Protein AF-A0A256I3U5-F1 (afdb_monomer_lite)

Foldseek 3Di:
DQQVLCVVPVDDPDSVDDDPVNVVVVVVVVVVVVVVVVVVVVVVVVVVVVVVVVVVVVVVVVVVVVVVVVVVVVVVCVVVVVPPPPPDDDDDD

Secondary structure (DSSP, 8-state):
-HHHHHHHH---SSTT---HHHHHHHHHHHHHHHHHHHHHHHHHHHHHHHHHHHHHHHHHHHHHHHHHHHHHHHHHHHHTTGGGTTS------

Sequence (93 aa):
MAADFEEAFGLGGDPERISTVDADGVLFAALQGLSDKLDEKQERIDDLEDESERKNDRIDTLEEENERLHDRLATVEDHLGLTGTTDRAPEDD

Structure (mmCIF, N/CA/C/O backbone):
data_AF-A0A256I3U5-F1
#
_entry.id   AF-A0A256I3U5-F1
#
loop_
_atom_site.group_PDB
_atom_site.id
_atom_site.type_symbol
_atom_site.label_atom_id
_atom_site.label_alt_id
_atom_site.label_comp_id
_atom_site.label_asym_id
_atom_site.label_entity_id
_atom_site.label_seq_id
_atom_site.pdbx_PDB_ins_code
_atom_site.Cartn_x
_atom_site.Cartn_y
_atom_site.Cartn_z
_atom_site.occupancy
_atom_site.B_iso_or_equiv
_atom_site.auth_seq_id
_atom_site.auth_comp_id
_atom_site.auth_asym_id
_atom_site.auth_atom_id
_atom_site.pdbx_PDB_model_num
ATOM 1 N N . MET A 1 1 ? -13.248 14.154 41.383 1.00 61.03 1 MET A N 1
ATOM 2 C CA . MET A 1 1 ? -12.848 12.825 40.869 1.00 61.03 1 MET A CA 1
ATOM 3 C C . MET A 1 1 ? -14.050 11.955 40.510 1.00 61.03 1 MET A C 1
ATOM 5 O O . MET A 1 1 ? -14.079 11.507 39.381 1.00 61.03 1 MET A O 1
ATOM 9 N N . ALA A 1 2 ? -15.030 11.715 41.399 1.00 63.56 2 ALA A N 1
ATOM 10 C CA . ALA A 1 2 ? -16.266 10.993 41.034 1.00 63.56 2 ALA A CA 1
ATOM 11 C C . ALA A 1 2 ? -17.246 11.865 40.224 1.00 63.56 2 ALA A C 1
ATOM 13 O O . ALA A 1 2 ? -17.657 11.462 39.145 1.00 63.56 2 ALA A O 1
ATOM 14 N N . ALA A 1 3 ? -17.509 13.095 40.680 1.00 61.53 3 ALA A N 1
ATOM 15 C CA . ALA A 1 3 ? -18.329 14.065 39.946 1.00 61.53 3 ALA A CA 1
ATOM 16 C C . ALA A 1 3 ? -17.773 14.383 38.541 1.00 61.53 3 ALA A C 1
ATOM 18 O O . ALA A 1 3 ? -18.512 14.349 37.56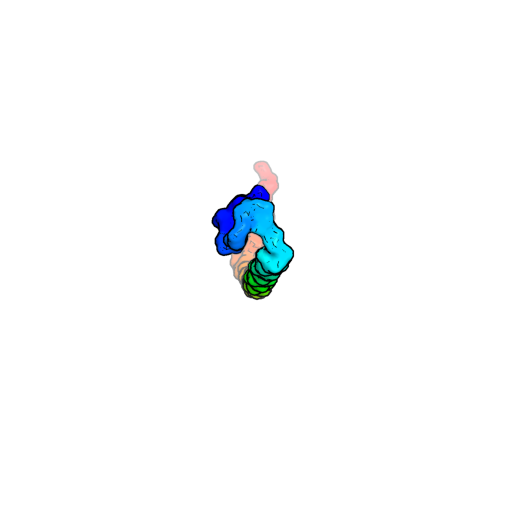6 1.00 61.53 3 ALA A O 1
ATOM 19 N N . ASP A 1 4 ? -16.454 14.591 38.415 1.00 66.44 4 ASP A N 1
ATOM 20 C CA . ASP A 1 4 ? -15.811 14.839 37.109 1.00 66.44 4 ASP A CA 1
ATOM 21 C C . ASP A 1 4 ? -15.944 13.639 36.145 1.00 66.44 4 ASP A C 1
ATOM 23 O O . ASP A 1 4 ? -15.889 13.799 34.930 1.00 66.44 4 ASP A O 1
ATOM 27 N N . PHE A 1 5 ? -16.094 12.424 36.681 1.00 63.88 5 PHE A N 1
ATOM 28 C CA . PHE A 1 5 ? -16.248 11.190 35.910 1.00 63.88 5 PHE A CA 1
ATOM 29 C C . PHE A 1 5 ? -17.706 10.968 35.487 1.00 63.88 5 PHE A C 1
ATOM 31 O O . PHE A 1 5 ? -17.960 10.591 34.347 1.00 63.88 5 PHE A O 1
ATOM 38 N N . GLU A 1 6 ? -18.664 11.267 36.368 1.00 65.56 6 GLU A N 1
ATOM 39 C CA . GLU A 1 6 ? -20.089 11.326 36.022 1.00 65.56 6 GLU A CA 1
ATOM 40 C C . GLU A 1 6 ? -20.333 12.356 34.907 1.00 65.56 6 GLU A C 1
ATOM 42 O O . GLU A 1 6 ? -20.987 12.045 33.916 1.00 65.56 6 GLU A O 1
ATOM 47 N N . GLU A 1 7 ? -19.747 13.553 35.014 1.00 66.75 7 GLU A N 1
ATOM 48 C CA . GLU A 1 7 ? -19.873 14.613 34.006 1.00 66.75 7 GLU A CA 1
ATOM 49 C C . GLU A 1 7 ? -19.230 14.227 32.662 1.00 66.75 7 GLU A C 1
ATOM 51 O O . GLU A 1 7 ? -19.784 14.520 31.602 1.00 66.75 7 GLU A O 1
ATOM 56 N N . ALA A 1 8 ? -18.084 13.539 32.688 1.00 69.44 8 ALA A N 1
ATOM 57 C CA . ALA A 1 8 ? -17.365 13.146 31.477 1.00 69.44 8 ALA A CA 1
ATOM 58 C C . ALA A 1 8 ? -17.944 11.903 30.777 1.00 69.44 8 ALA A C 1
ATOM 60 O O . ALA A 1 8 ? -17.846 11.800 29.553 1.00 69.44 8 ALA A O 1
ATOM 61 N N . PHE A 1 9 ? -18.521 10.955 31.524 1.00 68.00 9 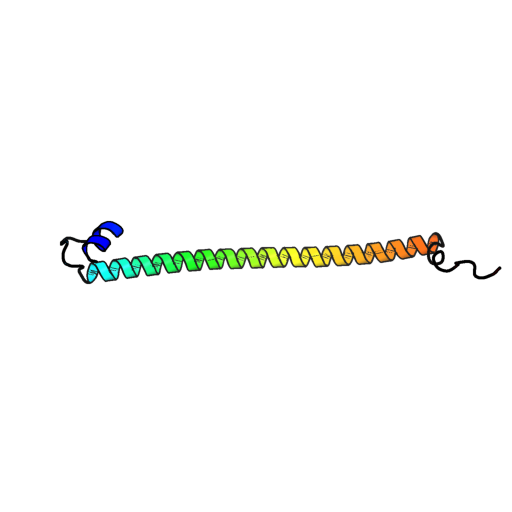PHE A N 1
ATOM 62 C CA . PHE A 1 9 ? -18.919 9.642 30.995 1.00 68.00 9 PHE A CA 1
ATOM 63 C C . PHE A 1 9 ? -20.413 9.320 31.162 1.00 68.00 9 PHE A C 1
ATOM 65 O O . PHE A 1 9 ? -20.885 8.348 30.577 1.00 68.00 9 PHE A O 1
ATOM 72 N N . GLY A 1 10 ? -21.176 10.121 31.914 1.00 60.88 10 GLY A N 1
ATOM 73 C CA . GLY A 1 10 ? -22.612 9.917 32.146 1.00 60.88 10 GLY A CA 1
ATOM 74 C C . GLY A 1 10 ? -22.948 8.671 32.973 1.00 60.88 10 GLY A C 1
ATOM 75 O O . GLY A 1 10 ? -24.072 8.176 32.903 1.00 60.88 10 GLY A O 1
ATOM 76 N N . LEU A 1 11 ? -21.975 8.134 33.716 1.00 63.09 11 LEU A N 1
ATOM 77 C CA . LEU A 1 11 ? -22.101 6.917 34.519 1.00 63.09 11 LEU A CA 1
ATOM 78 C C . LEU A 1 11 ? -21.985 7.269 36.008 1.00 63.09 11 LEU A C 1
ATOM 80 O O . LEU A 1 11 ? -20.956 7.781 36.445 1.00 63.09 11 LEU A O 1
ATOM 84 N N . GLY A 1 12 ? -23.041 6.993 36.778 1.00 55.47 12 GLY A N 1
ATOM 85 C CA . GLY A 1 12 ? -23.072 7.229 38.221 1.00 55.47 12 GLY A CA 1
ATOM 86 C C . GLY A 1 12 ? -24.496 7.369 38.758 1.00 55.47 12 GLY A C 1
ATOM 87 O O . GLY A 1 12 ? -25.263 8.209 38.306 1.00 55.47 12 GLY A O 1
ATOM 88 N N . GLY A 1 13 ? -24.874 6.524 39.720 1.00 58.19 13 GLY A N 1
ATOM 89 C CA . GLY A 1 13 ? -26.111 6.692 40.497 1.00 58.19 13 GLY A CA 1
ATOM 90 C C . GLY A 1 13 ? -25.913 7.489 41.793 1.00 58.19 13 GLY A C 1
ATOM 91 O O . GLY A 1 13 ? -26.892 7.773 42.479 1.00 58.19 13 GLY A O 1
ATOM 92 N N . ASP A 1 14 ? -24.660 7.809 42.143 1.00 61.50 14 ASP A N 1
ATOM 93 C CA . ASP A 1 14 ? -24.272 8.451 43.399 1.00 61.50 14 ASP A CA 1
ATOM 94 C C . ASP A 1 14 ? -23.064 9.396 43.176 1.00 61.50 14 ASP A C 1
ATOM 96 O O . ASP A 1 14 ? -21.997 8.930 42.763 1.00 61.50 14 ASP A O 1
ATOM 100 N N . PRO A 1 15 ? -23.192 10.711 43.443 1.00 64.31 15 PRO A N 1
ATOM 101 C CA . PRO A 1 15 ? -22.165 11.714 43.133 1.00 64.31 15 PRO A CA 1
ATOM 102 C C . PRO A 1 15 ? -20.875 11.581 43.966 1.00 64.31 15 PRO A C 1
ATOM 104 O O . PRO A 1 15 ? -19.858 12.207 43.652 1.00 64.31 15 PRO A O 1
ATOM 107 N N . GLU A 1 16 ? -20.879 10.770 45.031 1.00 67.25 16 GLU A N 1
ATOM 108 C CA . GLU A 1 16 ? -19.728 10.598 45.928 1.00 67.25 16 GLU A CA 1
ATOM 109 C C . GLU A 1 16 ? -18.941 9.296 45.677 1.00 67.25 16 GLU A C 1
ATOM 111 O O . GLU A 1 16 ? -17.862 9.104 46.254 1.00 67.25 16 GLU A O 1
ATOM 116 N N . ARG A 1 17 ? -19.445 8.374 44.837 1.00 61.34 17 ARG A N 1
ATOM 117 C CA . ARG A 1 17 ? -18.902 7.007 44.698 1.00 61.34 17 ARG A CA 1
ATOM 118 C C . ARG A 1 17 ? -18.935 6.520 43.243 1.00 61.34 17 ARG A C 1
ATOM 120 O O . ARG A 1 17 ? -19.999 6.348 42.669 1.00 61.34 17 ARG A O 1
ATOM 127 N N . ILE A 1 18 ? -17.770 6.175 42.690 1.00 60.53 18 ILE A N 1
ATOM 128 C CA . ILE A 1 18 ? -17.672 5.369 41.458 1.00 60.53 18 ILE A CA 1
ATOM 129 C C . ILE A 1 18 ? -17.840 3.897 41.859 1.00 60.53 18 ILE A C 1
ATOM 131 O O . ILE A 1 18 ? -17.085 3.410 42.709 1.00 60.53 18 ILE A O 1
ATOM 135 N N . SER A 1 19 ? -18.818 3.181 41.295 1.00 63.34 19 SER A N 1
ATOM 136 C CA . SER A 1 19 ? -18.918 1.736 41.520 1.00 63.34 19 SER A CA 1
ATOM 137 C C . SER A 1 19 ? -17.837 1.011 40.708 1.00 63.34 19 SER A C 1
ATOM 139 O O . SER A 1 19 ? -17.430 1.470 39.643 1.00 63.34 19 SER A O 1
ATOM 141 N N . THR A 1 20 ? -17.344 -0.136 41.182 1.00 59.28 20 THR A N 1
ATOM 142 C CA . THR A 1 20 ? -16.322 -0.917 40.454 1.00 59.28 20 THR A CA 1
ATOM 143 C C . THR A 1 20 ? -16.778 -1.316 39.047 1.00 59.28 20 THR A C 1
ATOM 145 O O . THR A 1 20 ? -15.954 -1.422 38.150 1.00 59.28 20 THR A O 1
ATOM 148 N N . VAL A 1 21 ? -18.091 -1.459 38.839 1.00 61.03 21 VAL A N 1
ATOM 149 C CA . VAL A 1 21 ? -18.691 -1.777 37.536 1.00 61.03 21 VAL A CA 1
ATOM 150 C C . VAL A 1 21 ? -18.585 -0.598 36.553 1.00 61.03 21 VAL A C 1
ATOM 152 O O . VAL A 1 21 ? -18.365 -0.823 35.365 1.00 61.03 21 VAL A O 1
ATOM 155 N N . ASP A 1 22 ? -18.659 0.650 37.031 1.00 66.44 22 ASP A N 1
ATOM 156 C CA . ASP A 1 22 ? -18.505 1.852 36.191 1.00 66.44 22 ASP A CA 1
ATOM 157 C C . ASP A 1 22 ? -17.045 2.052 35.754 1.00 66.44 22 ASP A C 1
ATOM 159 O O . ASP A 1 22 ? -16.768 2.427 34.613 1.00 66.44 22 ASP A O 1
ATOM 163 N N . ALA A 1 23 ? -16.096 1.750 36.647 1.00 72.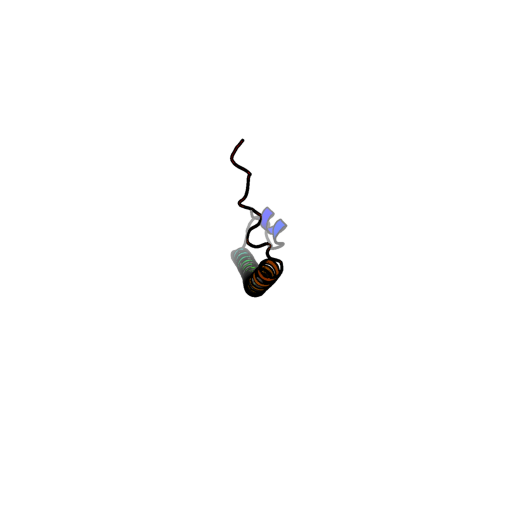69 23 ALA A N 1
ATOM 164 C CA . ALA A 1 23 ? -14.668 1.810 36.344 1.00 72.69 23 ALA A CA 1
ATOM 165 C C . ALA A 1 23 ? -14.262 0.758 35.295 1.00 72.69 23 ALA A C 1
ATOM 167 O O . ALA A 1 23 ? -13.548 1.084 34.346 1.00 72.69 23 ALA A O 1
ATOM 168 N N . ASP A 1 24 ? -14.761 -0.474 35.421 1.00 76.12 24 ASP A N 1
ATOM 169 C CA . ASP A 1 24 ? -14.487 -1.553 34.465 1.00 76.12 24 ASP A CA 1
ATOM 170 C C . ASP A 1 24 ? -15.087 -1.260 33.077 1.00 76.12 24 ASP A C 1
ATOM 172 O O . ASP A 1 24 ? -14.449 -1.524 32.057 1.00 76.12 24 ASP A O 1
ATOM 176 N N . GLY A 1 25 ? -16.280 -0.657 33.019 1.00 79.62 25 GLY A N 1
ATOM 177 C CA . GLY A 1 25 ? -16.920 -0.252 31.764 1.00 79.62 25 GLY A CA 1
ATOM 178 C C . GLY A 1 25 ? -16.144 0.830 31.007 1.00 79.62 25 GLY A C 1
ATOM 179 O O . GLY A 1 25 ? -15.954 0.723 29.795 1.00 79.62 25 GLY A O 1
ATOM 180 N N . VAL A 1 26 ? -15.628 1.841 31.713 1.00 83.62 26 VAL A N 1
ATOM 181 C CA . VAL A 1 26 ? -14.797 2.891 31.097 1.00 83.62 26 VAL A CA 1
ATOM 182 C C . VAL A 1 26 ? -13.434 2.357 30.665 1.00 83.62 26 VAL A C 1
ATOM 184 O O . VAL A 1 26 ? -12.951 2.723 29.594 1.00 83.62 26 VAL A O 1
ATOM 187 N N . LEU A 1 27 ? -12.832 1.447 31.436 1.00 84.88 27 LEU A N 1
ATOM 188 C CA . LEU A 1 27 ? -11.611 0.755 31.016 1.00 84.88 27 LEU A CA 1
ATOM 189 C C . LEU A 1 27 ? -11.843 -0.073 29.749 1.00 84.88 27 LEU A C 1
ATOM 191 O O . LEU A 1 27 ? -11.020 -0.039 28.837 1.00 84.88 27 LEU A O 1
ATOM 195 N N . PHE A 1 28 ? -12.971 -0.776 29.659 1.00 86.62 28 PHE A N 1
ATOM 196 C CA . PHE A 1 28 ? -13.329 -1.541 28.471 1.00 86.62 28 PHE A CA 1
ATOM 197 C C . PHE A 1 28 ? -13.539 -0.639 27.247 1.00 86.62 28 PHE A C 1
ATOM 199 O O . PHE A 1 28 ? -12.971 -0.913 26.193 1.00 86.62 28 PHE A O 1
ATOM 206 N N . ALA A 1 29 ? -14.257 0.478 27.391 1.00 86.75 29 ALA A N 1
ATOM 207 C CA . ALA A 1 29 ? -14.431 1.455 26.314 1.00 86.75 29 ALA A CA 1
ATOM 208 C C . ALA A 1 29 ? -13.096 2.087 25.876 1.00 86.75 29 ALA A C 1
ATOM 210 O O . ALA A 1 29 ? -12.858 2.284 24.685 1.00 86.75 29 ALA A O 1
ATOM 211 N N . ALA A 1 30 ? -12.190 2.361 26.820 1.00 89.44 30 ALA A N 1
ATOM 212 C CA . ALA A 1 30 ? -10.851 2.858 26.513 1.00 89.44 30 ALA A CA 1
ATOM 213 C C . ALA A 1 30 ? -10.003 1.817 25.763 1.00 89.44 30 ALA A C 1
ATOM 215 O O . ALA A 1 30 ? -9.280 2.175 24.834 1.00 89.44 30 ALA A O 1
ATOM 216 N N . LEU A 1 31 ? -10.105 0.536 26.133 1.00 91.88 31 LEU A N 1
ATOM 217 C CA . LEU A 1 31 ? -9.450 -0.562 25.418 1.00 91.88 31 LEU A CA 1
ATOM 218 C C . LEU A 1 31 ? -10.001 -0.720 24.000 1.00 91.88 31 LEU A C 1
ATOM 220 O O . LEU A 1 31 ? -9.216 -0.884 23.071 1.00 91.88 31 LEU A O 1
ATOM 224 N N . GLN A 1 32 ? -11.320 -0.625 23.826 1.00 91.88 32 GLN A N 1
ATOM 225 C CA . GLN A 1 32 ? -11.950 -0.653 22.505 1.00 91.88 32 GLN A CA 1
ATOM 226 C C . GLN A 1 32 ? -11.470 0.512 21.641 1.00 91.88 32 GLN A C 1
ATOM 228 O O . GLN A 1 32 ? -10.932 0.282 20.567 1.00 91.88 32 GLN A O 1
ATOM 233 N N . GLY A 1 33 ? -11.530 1.745 22.152 1.00 94.31 33 GLY A N 1
ATOM 234 C CA . GLY A 1 33 ? -11.052 2.912 21.409 1.00 94.31 33 GLY A CA 1
ATOM 235 C C . GLY A 1 33 ? -9.553 2.860 21.092 1.00 94.31 33 GLY A C 1
ATOM 236 O O . GLY A 1 33 ? -9.116 3.388 20.069 1.00 94.31 33 GLY A O 1
ATOM 237 N N . LEU A 1 34 ? -8.743 2.216 21.941 1.00 96.25 34 LEU A N 1
ATOM 238 C CA . LEU A 1 34 ? -7.333 1.972 21.640 1.00 96.25 34 LEU A CA 1
ATOM 239 C C . LEU A 1 34 ? -7.158 0.918 20.539 1.00 96.25 34 LEU A C 1
ATOM 241 O O . LEU A 1 34 ? -6.282 1.102 19.698 1.00 96.25 34 LEU A O 1
ATOM 245 N N . SER A 1 35 ? -7.970 -0.143 20.541 1.00 96.31 35 SER A N 1
ATOM 246 C CA . SER A 1 35 ? -7.989 -1.155 19.478 1.00 96.31 35 SER A CA 1
ATOM 247 C C . SER A 1 35 ? -8.372 -0.527 18.143 1.00 96.31 35 SER A C 1
ATOM 249 O O . SER A 1 35 ? -7.610 -0.643 17.194 1.00 96.31 35 SER A O 1
ATOM 251 N N . ASP A 1 36 ? -9.459 0.245 18.097 1.00 96.69 36 ASP A N 1
ATOM 252 C CA . ASP A 1 36 ? -9.920 0.911 16.872 1.00 96.69 36 ASP A CA 1
ATOM 253 C C . ASP A 1 36 ? -8.840 1.848 16.310 1.00 96.69 36 ASP A C 1
ATOM 255 O O . ASP A 1 36 ? -8.568 1.883 15.112 1.00 96.69 36 ASP A O 1
ATOM 259 N N . LYS A 1 37 ? -8.156 2.585 17.195 1.00 96.88 37 LYS A N 1
ATOM 260 C CA . LYS A 1 37 ? -7.045 3.464 16.812 1.00 96.88 37 LYS A CA 1
ATOM 261 C C . LYS A 1 37 ? -5.805 2.692 16.360 1.00 96.88 37 LYS A C 1
ATOM 263 O O . LYS A 1 37 ? -4.995 3.239 15.611 1.00 96.88 37 LYS A O 1
ATOM 268 N N . LEU A 1 38 ? -5.591 1.481 16.871 1.00 97.75 38 LEU A N 1
ATOM 269 C CA . LEU A 1 38 ? -4.514 0.607 16.420 1.00 97.75 38 LEU A CA 1
ATOM 270 C C . LEU A 1 38 ? -4.825 0.076 15.019 1.00 97.75 38 LEU A C 1
ATOM 272 O O . LEU A 1 38 ? -3.948 0.137 14.163 1.00 97.75 38 LEU A O 1
ATOM 276 N N . ASP A 1 39 ? -6.067 -0.336 14.778 1.00 97.88 39 ASP A N 1
ATOM 277 C CA . ASP A 1 39 ? -6.532 -0.829 13.482 1.00 97.88 39 ASP A CA 1
ATOM 278 C C . ASP A 1 39 ? -6.465 0.275 12.411 1.00 97.88 39 ASP A C 1
ATOM 280 O O . ASP A 1 39 ? -5.866 0.066 11.360 1.00 97.88 39 ASP A O 1
ATOM 284 N N . GLU A 1 40 ? -6.935 1.494 12.711 1.00 98.00 40 GLU A N 1
ATOM 285 C CA . GLU A 1 40 ? -6.808 2.663 11.814 1.00 98.00 40 GLU A CA 1
ATOM 286 C C . GLU A 1 40 ? -5.337 2.972 11.483 1.00 98.00 40 GLU A C 1
ATOM 288 O O . GLU A 1 40 ? -4.979 3.362 10.369 1.00 98.00 40 GLU A O 1
ATOM 293 N N . LYS A 1 41 ? -4.446 2.817 12.469 1.00 97.69 41 LYS A N 1
ATOM 294 C CA . LYS A 1 41 ? -3.009 3.012 12.254 1.00 97.69 41 LYS A CA 1
ATOM 295 C C . LYS A 1 41 ? -2.405 1.921 11.392 1.00 97.69 41 LYS A C 1
ATOM 297 O O . LYS A 1 41 ? -1.518 2.251 10.612 1.00 97.69 41 LYS A O 1
ATOM 302 N N . GLN A 1 42 ? -2.842 0.678 11.556 1.00 98.31 42 GLN A N 1
ATOM 303 C CA . GLN A 1 42 ? -2.368 -0.433 10.747 1.00 98.31 42 GLN A CA 1
ATOM 304 C C . GLN A 1 42 ? -2.800 -0.250 9.292 1.00 98.31 42 GLN A C 1
ATOM 306 O O . GLN A 1 42 ? -1.942 -0.275 8.422 1.00 98.31 42 GLN A O 1
ATOM 311 N N . GLU A 1 43 ? -4.070 0.076 9.043 1.00 98.31 43 GLU A N 1
ATOM 312 C CA . GLU A 1 43 ? -4.576 0.366 7.694 1.00 98.31 43 GLU A CA 1
ATOM 313 C C . GLU A 1 43 ? -3.780 1.499 7.030 1.00 98.31 43 GLU A C 1
ATOM 315 O O . GLU A 1 43 ? -3.321 1.379 5.899 1.00 98.31 43 GLU A O 1
ATOM 320 N N . ARG A 1 44 ? -3.501 2.575 7.775 1.00 98.25 44 ARG A N 1
ATOM 321 C CA . ARG A 1 44 ? -2.670 3.671 7.267 1.00 98.25 44 ARG A CA 1
ATOM 322 C C . ARG A 1 44 ? -1.223 3.258 6.984 1.00 98.25 44 ARG A C 1
ATOM 324 O O . ARG A 1 44 ? -0.595 3.854 6.112 1.00 98.25 44 ARG A O 1
ATOM 331 N N . ILE A 1 45 ? -0.651 2.351 7.774 1.00 98.50 45 ILE A N 1
ATOM 332 C CA . ILE A 1 45 ? 0.700 1.834 7.524 1.00 98.50 45 ILE A CA 1
ATOM 333 C C . ILE A 1 45 ? 0.689 1.025 6.233 1.00 98.50 45 ILE A C 1
ATOM 335 O O . ILE A 1 45 ? 1.512 1.309 5.369 1.00 98.50 45 ILE A O 1
ATOM 339 N N . ASP A 1 46 ? -0.275 0.120 6.082 1.00 98.25 46 ASP A N 1
ATOM 340 C CA . ASP A 1 46 ? -0.417 -0.723 4.898 1.00 98.25 46 ASP A CA 1
ATOM 341 C C . ASP A 1 46 ? -0.564 0.150 3.635 1.00 98.25 46 ASP A C 1
ATOM 343 O O . ASP A 1 46 ? 0.192 -0.013 2.681 1.00 98.25 46 ASP A O 1
ATOM 347 N N . ASP A 1 47 ? -1.429 1.173 3.667 1.00 98.38 47 ASP A N 1
ATOM 348 C CA . ASP A 1 47 ? -1.599 2.139 2.570 1.00 98.38 47 ASP A CA 1
ATOM 349 C C . ASP A 1 47 ? -0.298 2.879 2.205 1.00 98.38 47 ASP A C 1
ATOM 351 O O . ASP A 1 47 ? -0.009 3.133 1.030 1.00 98.38 47 ASP A O 1
ATOM 355 N N . LEU A 1 48 ? 0.484 3.274 3.216 1.00 98.38 48 LEU A N 1
ATOM 356 C CA . LEU A 1 48 ? 1.743 3.995 3.018 1.00 98.38 48 LEU A CA 1
ATOM 357 C C . LEU A 1 48 ? 2.842 3.087 2.462 1.00 98.38 48 LEU A C 1
ATOM 359 O O . LEU A 1 48 ? 3.649 3.550 1.653 1.00 98.38 48 LEU A O 1
ATOM 363 N N . GLU A 1 49 ? 2.892 1.825 2.886 1.00 98.50 49 GLU A N 1
ATOM 364 C CA . GLU A 1 49 ? 3.802 0.819 2.332 1.00 98.50 49 GLU A CA 1
ATOM 365 C C . GLU A 1 49 ? 3.488 0.575 0.852 1.00 98.50 49 GLU A C 1
ATOM 367 O O . GLU A 1 49 ? 4.382 0.672 0.007 1.00 98.50 49 GLU A O 1
ATOM 372 N N . ASP A 1 50 ? 2.207 0.418 0.532 1.00 98.44 50 ASP A N 1
ATOM 373 C CA . ASP A 1 50 ? 1.668 0.298 -0.821 1.00 98.44 50 ASP A CA 1
ATOM 374 C C . ASP A 1 50 ? 2.025 1.507 -1.712 1.00 98.44 50 ASP A C 1
ATOM 376 O O . ASP A 1 50 ? 2.390 1.375 -2.884 1.00 98.44 50 ASP A O 1
ATOM 380 N N . GLU A 1 51 ? 1.893 2.732 -1.194 1.00 98.38 51 GLU A N 1
ATOM 381 C CA . GLU A 1 51 ? 2.272 3.948 -1.923 1.00 98.38 51 GLU A CA 1
ATOM 382 C C . GLU A 1 51 ? 3.790 4.035 -2.133 1.00 98.38 51 GLU A C 1
ATOM 384 O O . GLU A 1 51 ? 4.249 4.466 -3.195 1.00 98.38 51 GLU A O 1
ATOM 389 N N . SER A 1 52 ? 4.567 3.633 -1.127 1.00 98.31 52 SER A N 1
ATOM 390 C CA . SER A 1 52 ? 6.028 3.612 -1.182 1.00 98.31 52 SER A CA 1
ATOM 391 C C . SER A 1 52 ? 6.530 2.637 -2.247 1.00 98.31 52 SER A C 1
ATOM 393 O O . SER A 1 52 ? 7.365 3.016 -3.067 1.00 98.31 52 SER A O 1
ATOM 395 N N . GLU A 1 53 ? 5.974 1.424 -2.303 1.00 98.62 53 GLU A N 1
ATOM 396 C CA . GLU A 1 53 ? 6.315 0.426 -3.323 1.00 98.62 53 GLU A CA 1
ATOM 397 C C . GLU A 1 53 ? 6.035 0.961 -4.734 1.00 98.62 53 GLU A C 1
ATOM 399 O O . GLU A 1 53 ? 6.940 1.018 -5.566 1.00 98.62 53 GLU A O 1
ATOM 404 N N . ARG A 1 54 ? 4.838 1.517 -4.970 1.00 98.44 54 ARG A N 1
ATOM 405 C CA . ARG A 1 54 ? 4.484 2.128 -6.268 1.00 98.44 54 ARG A CA 1
ATOM 406 C C . ARG A 1 54 ? 5.415 3.273 -6.664 1.00 98.44 54 ARG A C 1
ATOM 408 O O . ARG A 1 54 ? 5.673 3.486 -7.851 1.00 98.44 54 ARG A O 1
ATOM 415 N N . LYS A 1 55 ? 5.876 4.065 -5.692 1.00 98.19 55 LYS A N 1
ATOM 416 C CA . LYS A 1 55 ? 6.832 5.152 -5.936 1.00 98.19 55 LYS A CA 1
ATOM 417 C C . LYS A 1 55 ? 8.208 4.614 -6.304 1.00 98.19 55 LYS A C 1
ATOM 419 O O . LYS A 1 55 ? 8.810 5.169 -7.218 1.00 98.19 55 LYS A O 1
ATOM 424 N N . ASN A 1 56 ? 8.672 3.555 -5.646 1.00 98.50 56 ASN A N 1
ATOM 425 C CA . ASN A 1 56 ? 9.944 2.913 -5.970 1.00 98.50 56 ASN A CA 1
ATOM 426 C C . ASN A 1 56 ? 9.912 2.311 -7.379 1.00 98.50 56 ASN A C 1
ATOM 428 O O . ASN A 1 56 ? 10.755 2.672 -8.191 1.00 98.50 56 ASN A O 1
ATOM 432 N N . ASP A 1 57 ? 8.864 1.563 -7.736 1.00 98.50 57 ASP A N 1
ATOM 433 C CA . ASP A 1 57 ? 8.694 1.028 -9.098 1.00 98.50 57 ASP A CA 1
ATOM 434 C C . ASP A 1 57 ? 8.724 2.136 -10.165 1.00 98.50 57 ASP A C 1
ATOM 436 O O . ASP A 1 57 ? 9.257 1.987 -11.272 1.00 98.50 57 ASP A O 1
ATOM 440 N N . ARG A 1 58 ? 8.123 3.289 -9.840 1.00 98.44 58 ARG A N 1
ATOM 441 C CA . ARG A 1 58 ? 8.114 4.453 -10.726 1.00 98.44 58 ARG A CA 1
ATOM 442 C C . ARG A 1 58 ? 9.498 5.081 -10.859 1.00 98.44 58 ARG A C 1
ATOM 444 O O . ARG A 1 58 ? 9.812 5.549 -11.952 1.00 98.44 58 ARG A O 1
ATOM 451 N N . ILE A 1 59 ? 10.271 5.135 -9.777 1.00 98.62 59 ILE A N 1
ATOM 452 C CA . ILE A 1 59 ? 11.656 5.614 -9.790 1.00 98.62 59 ILE A CA 1
ATOM 453 C C . ILE A 1 59 ? 12.491 4.698 -10.680 1.00 98.62 59 ILE A C 1
ATOM 455 O O . ILE A 1 59 ? 13.061 5.203 -11.641 1.00 98.62 59 ILE A O 1
ATOM 459 N N . ASP A 1 60 ? 12.441 3.384 -10.465 1.00 98.44 60 ASP A N 1
ATOM 460 C CA . ASP A 1 60 ? 13.202 2.405 -11.249 1.00 98.44 60 ASP A CA 1
ATOM 461 C C . ASP A 1 60 ? 12.896 2.535 -12.751 1.00 98.44 60 ASP A C 1
ATOM 463 O O . ASP A 1 60 ? 13.791 2.654 -13.587 1.00 98.44 60 ASP A O 1
ATOM 467 N N . THR A 1 61 ? 11.610 2.642 -13.104 1.00 98.50 61 THR A N 1
ATOM 468 C CA . THR A 1 61 ? 11.184 2.857 -14.499 1.00 98.50 61 THR A CA 1
ATOM 469 C C . THR A 1 61 ? 11.766 4.146 -15.095 1.00 98.50 61 THR A C 1
ATOM 471 O O . THR A 1 61 ? 12.156 4.184 -16.264 1.00 98.50 61 THR A O 1
ATOM 474 N N . LEU A 1 62 ? 11.776 5.235 -14.321 1.00 98.38 62 LEU A N 1
ATOM 475 C CA . LEU A 1 62 ? 12.293 6.525 -14.778 1.00 98.38 62 LEU A CA 1
ATOM 476 C C . LEU A 1 62 ? 13.817 6.516 -14.891 1.00 98.38 62 LEU A C 1
ATOM 478 O O . LEU A 1 62 ? 14.352 7.173 -15.783 1.00 98.38 62 LEU A O 1
ATOM 482 N N . GLU A 1 63 ? 14.514 5.805 -14.012 1.00 98.44 63 GLU A N 1
ATOM 483 C CA . GLU A 1 63 ? 15.963 5.631 -14.078 1.00 98.44 63 GLU A CA 1
ATOM 484 C C . GLU A 1 63 ? 16.352 4.863 -15.347 1.00 98.44 63 GLU A C 1
ATOM 486 O O . GLU A 1 63 ? 17.154 5.370 -16.132 1.00 98.44 63 GLU A O 1
ATOM 491 N N . GLU A 1 64 ? 15.682 3.745 -15.646 1.00 98.50 64 GLU A N 1
ATOM 492 C CA . GLU A 1 64 ? 15.884 2.995 -16.895 1.00 98.50 64 GLU A CA 1
ATOM 493 C C . GLU A 1 64 ? 15.616 3.845 -18.151 1.00 98.50 64 GLU A C 1
ATOM 495 O O . GLU A 1 64 ? 16.324 3.752 -19.162 1.00 98.50 64 GLU A O 1
ATOM 500 N N . GLU A 1 65 ? 14.570 4.679 -18.126 1.00 98.31 65 GLU A N 1
ATOM 501 C CA . GLU A 1 65 ? 14.268 5.579 -19.239 1.00 98.31 65 GLU A CA 1
ATOM 502 C C . GLU A 1 65 ? 15.350 6.653 -19.402 1.00 98.31 65 GLU A C 1
ATOM 504 O O . GLU A 1 65 ? 15.766 6.928 -20.531 1.00 98.31 65 GLU A O 1
ATOM 509 N N . ASN A 1 66 ? 15.834 7.231 -18.300 1.00 98.38 66 ASN A N 1
ATOM 510 C CA . ASN A 1 66 ? 16.915 8.213 -18.328 1.00 98.38 66 ASN A CA 1
ATOM 511 C C . ASN A 1 66 ? 18.208 7.613 -18.878 1.00 98.38 66 ASN A C 1
ATOM 513 O O . ASN A 1 66 ? 18.817 8.224 -19.755 1.00 98.38 66 ASN A O 1
ATOM 517 N N . GLU A 1 67 ? 18.596 6.415 -18.437 1.00 98.50 67 GLU A N 1
ATOM 518 C CA . GLU A 1 67 ? 19.765 5.708 -18.971 1.00 98.50 67 GLU A CA 1
ATOM 519 C C . GLU A 1 67 ? 19.637 5.500 -20.483 1.00 98.50 67 GLU A C 1
ATOM 521 O O . GLU A 1 67 ? 20.517 5.882 -21.257 1.00 98.50 67 GLU A O 1
ATOM 526 N N . ARG A 1 68 ? 18.478 5.012 -20.942 1.00 98.38 68 ARG A N 1
ATOM 527 C CA . ARG A 1 68 ? 18.213 4.830 -22.375 1.00 98.38 68 ARG A CA 1
ATOM 528 C C . ARG A 1 68 ? 18.272 6.145 -23.151 1.00 98.38 68 ARG A C 1
ATOM 530 O O . ARG A 1 68 ? 18.711 6.169 -24.304 1.00 98.38 68 ARG A O 1
ATOM 537 N N . LEU A 1 69 ? 17.765 7.235 -22.579 1.00 97.94 69 LEU A N 1
ATOM 538 C CA . LEU A 1 69 ? 17.821 8.553 -23.206 1.00 97.94 69 LEU A CA 1
ATOM 539 C C . LEU A 1 69 ? 19.254 9.081 -23.266 1.00 97.94 69 LEU A C 1
ATOM 541 O O . LEU A 1 69 ? 19.632 9.623 -24.304 1.00 97.94 69 LEU A O 1
ATOM 545 N N . HIS A 1 70 ? 20.051 8.877 -22.217 1.00 97.50 70 HIS A N 1
ATOM 546 C CA . HIS A 1 70 ? 21.469 9.224 -22.191 1.00 97.50 70 HIS A CA 1
ATOM 547 C C . HIS A 1 70 ? 22.254 8.464 -23.265 1.00 97.50 70 HIS A C 1
ATOM 549 O O . HIS A 1 70 ? 22.971 9.094 -24.038 1.00 97.50 70 HIS A O 1
ATOM 555 N N . ASP A 1 71 ? 22.051 7.152 -23.409 1.00 97.44 71 ASP A N 1
ATOM 556 C CA . ASP A 1 71 ? 22.707 6.350 -24.453 1.00 97.44 71 ASP A CA 1
ATOM 557 C C . ASP 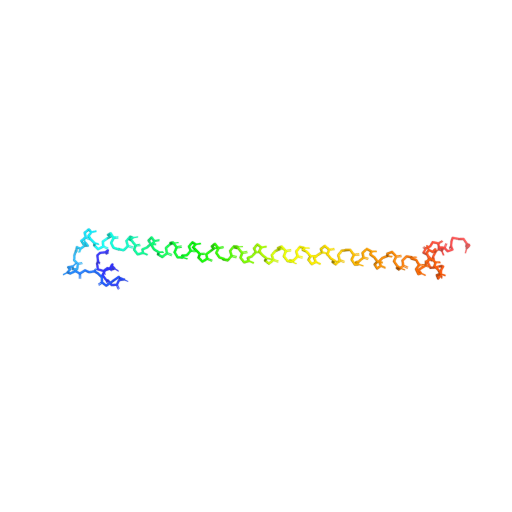A 1 71 ? 22.355 6.833 -25.867 1.00 97.44 71 ASP A C 1
ATOM 559 O O . ASP A 1 71 ? 23.204 6.942 -26.762 1.00 97.44 71 ASP A O 1
ATOM 563 N N . ARG A 1 72 ? 21.075 7.156 -26.087 1.00 97.12 72 ARG A N 1
ATOM 564 C CA . ARG A 1 72 ? 20.608 7.713 -27.363 1.00 97.12 72 ARG A CA 1
ATOM 565 C C . ARG A 1 72 ? 21.217 9.081 -27.630 1.00 97.12 72 ARG A C 1
ATOM 567 O O . ARG A 1 72 ? 21.576 9.359 -28.772 1.00 97.12 72 ARG A O 1
ATOM 574 N N . LEU A 1 73 ? 21.307 9.923 -26.606 1.00 96.00 73 LEU A N 1
ATOM 575 C CA . LEU A 1 73 ? 21.885 11.253 -26.708 1.00 96.00 73 LEU A CA 1
ATOM 576 C C . LEU A 1 73 ? 23.377 11.161 -27.035 1.00 96.00 73 LEU A C 1
ATOM 578 O O . LEU A 1 73 ? 23.787 11.761 -28.019 1.00 96.00 73 LEU A O 1
ATOM 582 N N . ALA A 1 74 ? 24.134 10.305 -26.347 1.00 94.62 74 ALA A N 1
ATOM 583 C CA . ALA A 1 74 ? 25.541 10.046 -26.651 1.00 94.62 74 ALA A CA 1
ATOM 584 C C . ALA A 1 74 ? 25.745 9.562 -28.098 1.00 94.62 74 ALA A C 1
ATOM 586 O O . ALA A 1 74 ? 26.637 10.031 -28.801 1.00 94.62 74 ALA A O 1
ATOM 587 N N . THR A 1 75 ? 24.872 8.673 -28.587 1.00 95.62 75 THR A N 1
ATOM 588 C CA . THR A 1 75 ? 24.906 8.204 -29.985 1.00 95.62 75 THR A CA 1
ATOM 589 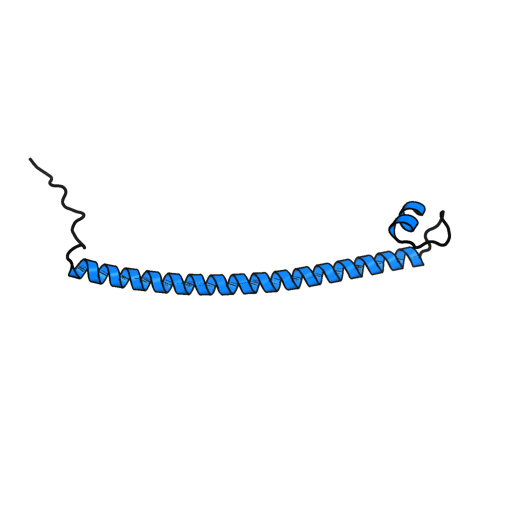C C . THR A 1 75 ? 24.662 9.345 -30.980 1.00 95.62 75 THR A C 1
ATOM 591 O O . THR A 1 75 ? 25.311 9.429 -32.023 1.00 95.62 75 THR A O 1
ATOM 594 N N . VAL A 1 76 ? 23.706 10.229 -30.682 1.00 95.19 76 VAL A N 1
ATOM 595 C CA . VAL A 1 76 ? 23.394 11.390 -31.527 1.00 95.19 76 VAL A CA 1
ATOM 596 C C . VAL A 1 76 ? 24.527 12.413 -31.486 1.00 95.19 76 VAL A C 1
ATOM 598 O O . VAL A 1 76 ? 24.899 12.942 -32.530 1.00 95.19 76 VAL A O 1
ATOM 601 N N . GLU A 1 77 ? 25.089 12.679 -30.312 1.00 94.62 77 GLU A N 1
ATOM 602 C CA . GLU A 1 77 ? 26.228 13.578 -30.140 1.00 94.62 77 GLU A CA 1
ATOM 603 C C . GLU A 1 77 ? 27.453 13.085 -30.908 1.00 94.62 77 GLU A C 1
ATOM 605 O O . GLU A 1 77 ? 28.104 13.889 -31.575 1.00 94.62 77 GLU A O 1
ATOM 610 N N . ASP A 1 78 ? 27.734 11.779 -30.881 1.00 93.94 78 ASP A N 1
ATOM 611 C CA . ASP A 1 78 ? 28.818 11.173 -31.658 1.00 93.94 78 ASP A CA 1
ATOM 612 C C . ASP A 1 78 ? 28.587 11.352 -33.163 1.00 93.94 78 ASP A C 1
ATOM 614 O O . ASP A 1 78 ? 29.461 11.838 -33.882 1.00 93.94 78 ASP A O 1
ATOM 618 N N . HIS A 1 79 ? 27.365 11.083 -33.634 1.00 93.50 79 HIS A N 1
ATOM 619 C CA . HIS A 1 79 ? 27.009 11.278 -35.039 1.00 93.50 79 HIS A CA 1
ATOM 620 C C . HIS A 1 79 ? 27.141 12.739 -35.496 1.00 93.50 79 HIS A C 1
ATOM 622 O O . HIS A 1 79 ? 27.505 13.008 -36.641 1.00 93.50 79 HIS A O 1
ATOM 628 N N . LEU A 1 80 ? 26.848 13.687 -34.605 1.00 92.50 80 LEU A N 1
ATOM 629 C CA . LEU A 1 80 ? 26.974 15.118 -34.869 1.00 92.50 80 LEU A CA 1
ATOM 630 C C . LEU A 1 80 ? 28.401 15.647 -34.639 1.00 92.50 80 LEU A C 1
ATOM 632 O O . LEU A 1 80 ? 28.644 16.832 -34.868 1.00 92.50 80 LEU A O 1
ATOM 636 N N . GLY A 1 81 ? 29.342 14.799 -34.206 1.00 87.75 81 GLY A N 1
ATOM 637 C CA . GL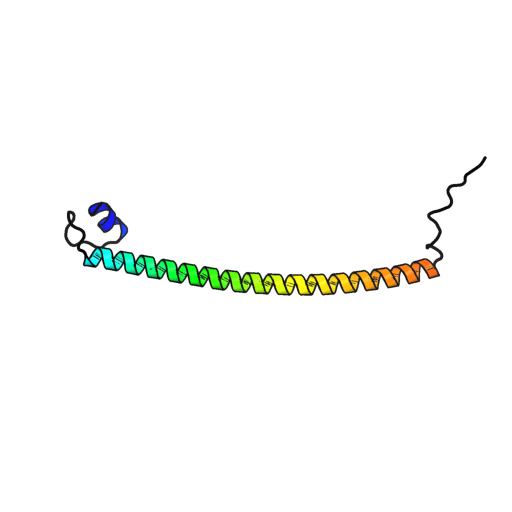Y A 1 81 ? 30.715 15.198 -33.888 1.00 87.75 81 GLY A CA 1
ATOM 638 C C . GLY A 1 81 ? 30.809 16.175 -32.711 1.00 87.75 81 GLY A C 1
ATOM 639 O O . GLY A 1 81 ? 31.774 16.931 -32.612 1.00 87.75 81 GLY A O 1
ATOM 640 N N . LEU A 1 82 ? 29.800 16.187 -31.835 1.00 84.12 82 LEU A N 1
ATOM 641 C CA . LEU A 1 82 ? 29.705 17.074 -30.671 1.00 84.12 82 LEU A CA 1
ATOM 642 C C . LEU A 1 82 ? 30.436 16.514 -29.442 1.00 84.12 82 LEU A C 1
ATOM 644 O O . LEU A 1 82 ? 30.648 17.236 -28.470 1.00 84.12 82 LEU A O 1
ATOM 648 N N . THR A 1 83 ? 30.892 15.262 -29.505 1.00 69.69 83 THR A N 1
ATOM 649 C CA . THR A 1 83 ? 31.602 14.551 -28.428 1.00 69.69 83 THR A CA 1
ATOM 650 C C . THR A 1 83 ? 32.997 15.113 -28.109 1.00 69.69 83 THR A C 1
ATOM 652 O O . THR A 1 83 ? 33.602 14.697 -27.124 1.00 69.69 83 THR A O 1
ATOM 655 N N . GLY A 1 84 ? 33.515 16.075 -28.893 1.00 62.28 84 GLY A N 1
ATOM 656 C CA . GLY A 1 84 ? 34.878 16.619 -28.755 1.00 62.28 84 GLY A CA 1
ATOM 657 C C . GLY A 1 84 ? 35.020 18.146 -28.661 1.00 62.28 84 GLY A C 1
ATOM 658 O O . GLY A 1 84 ? 36.145 18.638 -28.624 1.00 62.28 84 GLY A O 1
ATOM 659 N N . THR A 1 85 ? 33.939 18.934 -28.633 1.00 53.91 85 THR A N 1
ATOM 660 C CA . THR A 1 85 ? 34.046 20.412 -28.716 1.00 53.91 85 THR A CA 1
ATOM 661 C C . THR A 1 85 ? 34.368 21.140 -27.406 1.00 53.91 85 THR A C 1
ATOM 663 O O . THR A 1 85 ? 34.497 22.362 -27.422 1.00 53.91 85 THR A O 1
ATOM 666 N N . THR A 1 86 ? 34.543 20.442 -26.280 1.00 56.31 86 THR A N 1
ATOM 667 C CA . THR A 1 86 ? 34.874 21.095 -24.996 1.00 56.31 86 THR A CA 1
ATOM 668 C C . THR A 1 86 ? 36.377 21.171 -24.701 1.00 56.31 86 THR A C 1
ATOM 670 O O . THR A 1 86 ? 36.750 21.838 -23.743 1.00 56.31 86 THR A O 1
ATOM 673 N N . ASP A 1 87 ? 37.256 20.597 -25.531 1.00 55.41 87 ASP A N 1
ATOM 674 C CA . ASP A 1 87 ? 38.711 20.673 -25.311 1.00 55.41 87 ASP A CA 1
ATOM 675 C C . ASP A 1 87 ? 39.464 21.232 -26.527 1.00 55.41 87 ASP A C 1
ATOM 677 O O . ASP A 1 87 ? 40.188 20.543 -27.245 1.00 55.41 87 ASP A O 1
ATOM 681 N N . ARG A 1 88 ? 39.245 22.521 -26.801 1.00 53.97 88 ARG A N 1
ATOM 682 C CA . ARG A 1 88 ? 40.246 23.352 -27.481 1.00 53.97 88 ARG A CA 1
ATOM 683 C C . ARG A 1 88 ? 40.054 24.814 -27.101 1.00 53.97 88 ARG A C 1
ATOM 685 O O . ARG A 1 88 ? 39.597 25.629 -27.901 1.00 53.97 88 ARG A O 1
ATOM 692 N N . ALA A 1 89 ? 40.419 25.157 -25.869 1.00 52.72 89 ALA A N 1
ATOM 693 C CA . ALA A 1 89 ? 40.935 26.501 -25.648 1.00 52.72 89 ALA A CA 1
ATOM 694 C C . ALA A 1 89 ? 42.204 26.637 -26.516 1.00 52.72 89 ALA A C 1
ATOM 696 O O . ALA A 1 89 ? 43.036 25.727 -26.492 1.00 52.72 89 ALA A O 1
ATOM 697 N N . PRO A 1 90 ? 42.355 27.685 -27.342 1.00 55.38 90 PRO A N 1
ATOM 698 C CA . PRO A 1 90 ? 43.631 27.937 -27.988 1.00 55.38 90 PRO A CA 1
ATOM 699 C C . PRO A 1 90 ? 44.620 28.384 -26.905 1.00 55.38 90 PRO A C 1
ATOM 701 O O . PRO A 1 90 ? 44.545 29.513 -26.423 1.00 55.38 90 PRO A O 1
ATOM 704 N N . GLU A 1 91 ? 45.506 27.481 -26.491 1.00 60.16 91 GLU A N 1
ATOM 705 C CA . GLU A 1 91 ? 46.814 27.892 -25.992 1.00 60.16 91 GLU A CA 1
ATOM 706 C C . GLU A 1 91 ? 47.635 28.420 -27.184 1.00 60.16 91 GLU A C 1
ATOM 708 O O . GLU A 1 91 ? 47.619 27.825 -28.265 1.00 60.16 91 GLU A O 1
ATOM 713 N N . ASP A 1 92 ? 48.312 29.542 -26.927 1.00 51.69 92 ASP A N 1
ATOM 714 C CA . ASP A 1 92 ? 49.393 30.190 -27.687 1.00 51.69 92 ASP A CA 1
ATOM 715 C C . ASP A 1 92 ? 49.032 31.022 -28.940 1.00 51.69 92 ASP A C 1
ATOM 717 O O . ASP A 1 92 ? 48.813 30.498 -30.034 1.00 51.69 92 ASP A O 1
ATOM 721 N N . ASP A 1 93 ? 48.978 32.357 -28.782 1.00 50.69 93 ASP A N 1
ATOM 722 C CA . ASP A 1 93 ? 50.143 33.271 -28.947 1.00 50.69 93 ASP A CA 1
ATOM 723 C C . ASP A 1 93 ? 49.870 34.661 -28.314 1.00 50.69 93 ASP A C 1
ATOM 725 O O . ASP A 1 93 ? 48.812 35.270 -28.616 1.00 50.69 93 ASP A O 1
#

pLDDT: mean 82.81, std 17.17, range [50.69, 98.62]

Radius of gyration: 34.55 Å; chains: 1; bounding box: 76×35×81 Å